Protein AF-A0A3E5HI46-F1 (afdb_monomer_lite)

Sequence (76 aa):
MESVTQYRICYSKEFRDDCMRRYAEGGSPAAIFREAGLDPKIIGYKRVERCIARWKAENAEKAAETAVENSENQGE

Organism: Bifidobacterium pseudocatenulatum (NCBI:txid28026)

Radius of gyration: 16.0 Å; chains: 1; bounding box: 44×36×33 Å

Foldseek 3Di:
DPPPDPLDDDDDPVLLVVLVVVVVVVDDLQVSCVVVVNHCVNVNPVVSVVSNVVSVVVVVVVVVVVVVVVPPPDDD

Secondary structure (DSSP, 8-state):
-----TT-----HHHHHHHHHHHHTT--HHHHHHHTT--HHHHTHHHHHHHHHHHHHHHHHHHHHHHHHTTS----

Structure (mmCIF, N/CA/C/O backbone):
data_AF-A0A3E5HI46-F1
#
_entry.id   AF-A0A3E5HI46-F1
#
loop_
_atom_site.group_PDB
_atom_site.id
_atom_site.type_symbol
_atom_site.label_atom_id
_atom_site.label_alt_id
_atom_site.label_comp_id
_atom_site.label_asym_id
_atom_site.label_entity_id
_atom_site.label_seq_id
_atom_site.pdbx_PDB_ins_code
_atom_site.Cartn_x
_atom_site.Cartn_y
_atom_site.Cartn_z
_atom_site.occupancy
_atom_site.B_iso_or_equiv
_atom_site.auth_seq_id
_atom_site.auth_comp_id
_atom_site.auth_asym_id
_atom_site.auth_atom_id
_atom_site.pdbx_PDB_model_num
ATOM 1 N N . MET A 1 1 ? 8.737 -10.440 20.706 1.00 36.72 1 MET A N 1
ATOM 2 C CA . MET A 1 1 ? 7.455 -9.954 21.258 1.00 36.72 1 MET A CA 1
ATOM 3 C C . MET A 1 1 ? 7.178 -8.606 20.615 1.00 36.72 1 MET A C 1
ATOM 5 O O . MET A 1 1 ? 7.749 -7.610 21.035 1.00 36.72 1 MET A O 1
ATOM 9 N N . GLU A 1 2 ? 6.433 -8.584 19.509 1.00 49.19 2 GLU A N 1
ATOM 10 C CA . GLU A 1 2 ? 6.107 -7.330 18.821 1.00 49.19 2 GLU A CA 1
ATOM 11 C C . GLU A 1 2 ? 5.001 -6.616 19.593 1.00 49.19 2 GLU A C 1
ATOM 13 O O . GLU A 1 2 ? 3.831 -6.987 19.549 1.00 49.19 2 GLU A O 1
ATOM 18 N N . SER A 1 3 ? 5.409 -5.619 20.374 1.00 43.94 3 SER A N 1
ATOM 19 C CA . SER A 1 3 ? 4.532 -4.780 21.177 1.00 43.94 3 SER A CA 1
ATOM 20 C C . SER A 1 3 ? 3.558 -4.029 20.266 1.00 43.94 3 SER A C 1
ATOM 22 O O . SER A 1 3 ? 3.921 -3.036 19.626 1.00 43.94 3 SER A O 1
ATOM 24 N N . VAL A 1 4 ? 2.314 -4.512 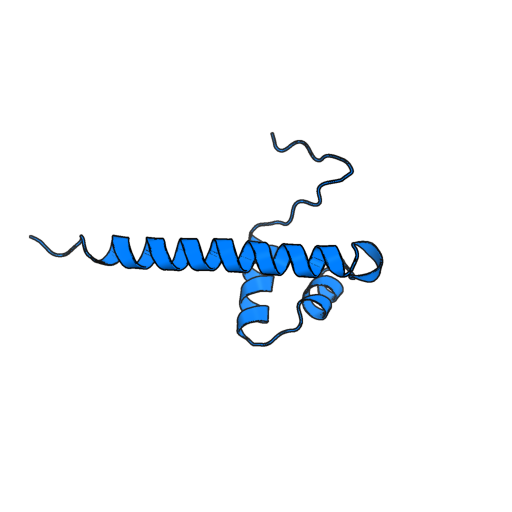20.206 1.00 47.88 4 VAL A N 1
ATOM 25 C CA . VAL A 1 4 ? 1.194 -3.829 19.553 1.00 47.88 4 VAL A CA 1
ATOM 26 C C . VAL A 1 4 ? 0.961 -2.527 20.314 1.00 47.88 4 VAL A C 1
ATOM 28 O O . VAL A 1 4 ? 0.389 -2.498 21.398 1.00 47.88 4 VAL A O 1
ATOM 31 N N . THR A 1 5 ? 1.493 -1.434 19.781 1.00 54.12 5 THR A N 1
ATOM 32 C CA . THR A 1 5 ? 1.270 -0.092 20.320 1.00 54.12 5 THR A CA 1
ATOM 33 C C . THR A 1 5 ? 0.037 0.486 19.641 1.00 54.12 5 THR A C 1
ATOM 35 O O . THR A 1 5 ? -0.122 0.318 18.437 1.00 54.12 5 THR A O 1
ATOM 38 N N . GLN A 1 6 ? -0.806 1.211 20.384 1.00 56.09 6 GLN A N 1
ATOM 39 C CA . GLN A 1 6 ? -2.038 1.888 19.926 1.00 56.09 6 GLN A CA 1
ATOM 40 C C . GLN A 1 6 ? -1.927 2.611 18.563 1.00 56.09 6 GLN A C 1
ATOM 42 O O . GLN A 1 6 ? -2.924 2.821 17.879 1.00 56.09 6 GLN A O 1
ATOM 47 N N . TYR A 1 7 ? -0.718 3.003 18.156 1.00 62.81 7 TYR A N 1
ATOM 48 C CA . TYR A 1 7 ? -0.445 3.752 16.930 1.00 62.81 7 TYR A CA 1
ATOM 49 C C . TYR A 1 7 ? 0.135 2.922 15.770 1.00 62.81 7 TYR A C 1
ATOM 51 O O . TYR A 1 7 ? 0.260 3.454 14.656 1.00 62.81 7 TYR A O 1
ATOM 59 N N . ARG A 1 8 ? 0.489 1.649 16.001 1.00 67.44 8 ARG A N 1
ATOM 60 C CA . ARG A 1 8 ? 1.070 0.736 15.009 1.00 67.44 8 ARG A CA 1
ATOM 61 C C . ARG A 1 8 ? 0.090 -0.372 14.644 1.00 67.44 8 ARG A C 1
ATOM 63 O O . ARG A 1 8 ? -0.191 -1.260 15.436 1.00 67.44 8 ARG A O 1
ATOM 70 N N . ILE A 1 9 ? -0.365 -0.323 13.397 1.00 74.00 9 ILE A N 1
ATOM 71 C CA . ILE A 1 9 ? -1.070 -1.427 12.751 1.00 74.00 9 ILE A CA 1
ATOM 72 C C . ILE A 1 9 ? 0.006 -2.359 12.193 1.00 74.00 9 ILE A C 1
ATOM 74 O O . ILE A 1 9 ? 0.805 -1.937 11.352 1.00 74.00 9 ILE A O 1
ATOM 78 N N . CYS A 1 10 ? 0.050 -3.596 12.684 1.00 76.38 10 CYS A N 1
ATOM 79 C CA . CYS A 1 10 ? 0.858 -4.649 12.083 1.00 76.38 10 CYS A CA 1
ATOM 80 C C . CYS A 1 10 ? 0.032 -5.350 11.007 1.00 76.38 10 CYS A C 1
ATOM 82 O O . CYS A 1 10 ? -1.127 -5.691 11.228 1.00 76.38 10 CYS A O 1
ATOM 84 N N . TYR A 1 11 ? 0.645 -5.563 9.849 1.00 82.44 11 TYR A N 1
ATOM 85 C CA . TYR A 1 11 ? 0.053 -6.322 8.756 1.00 82.44 11 TYR A CA 1
ATOM 86 C C . TYR A 1 11 ? 0.733 -7.680 8.693 1.00 82.44 11 TYR A C 1
ATOM 88 O O . TYR A 1 11 ? 1.962 -7.751 8.800 1.00 82.44 11 TYR A O 1
ATOM 96 N N . SER A 1 12 ? -0.051 -8.740 8.511 1.00 85.00 12 SER A N 1
ATOM 97 C CA . SER A 1 12 ? 0.498 -10.069 8.268 1.00 85.00 12 SER A CA 1
ATOM 98 C C . SER A 1 12 ? 1.334 -10.066 6.986 1.00 85.00 12 SER A C 1
ATOM 100 O O . SER A 1 12 ? 1.087 -9.291 6.054 1.00 85.00 12 SER A O 1
ATOM 102 N N . LYS A 1 13 ? 2.344 -10.941 6.938 1.00 84.88 13 LYS A N 1
ATOM 103 C CA . LYS A 1 13 ? 3.171 -11.111 5.739 1.00 84.88 13 LYS A CA 1
ATOM 104 C C . LYS A 1 13 ? 2.306 -11.492 4.535 1.00 84.88 13 LYS A C 1
ATOM 106 O O . LYS A 1 13 ? 2.471 -10.912 3.473 1.00 84.88 13 LYS A O 1
ATOM 111 N N . GLU A 1 14 ? 1.341 -12.386 4.738 1.00 86.38 14 GLU A N 1
ATOM 112 C CA . GLU A 1 14 ? 0.396 -12.832 3.709 1.00 86.38 14 GLU A CA 1
ATOM 113 C C . GLU A 1 14 ? -0.398 -11.670 3.105 1.00 86.38 14 GLU A C 1
ATOM 115 O O . GLU A 1 14 ? -0.479 -11.553 1.887 1.00 86.38 14 GLU A O 1
ATOM 120 N N . PHE A 1 15 ? -0.916 -10.759 3.938 1.00 87.38 15 PHE A N 1
ATOM 121 C CA . PHE A 1 15 ? -1.636 -9.586 3.442 1.00 87.38 15 PHE A CA 1
ATOM 122 C C . PHE A 1 15 ? -0.721 -8.640 2.661 1.00 87.38 15 PHE A C 1
ATOM 124 O O . PHE A 1 15 ? -1.121 -8.091 1.636 1.00 87.38 15 PHE A O 1
ATOM 131 N N . ARG A 1 16 ? 0.520 -8.450 3.127 1.00 88.62 16 ARG A N 1
ATOM 132 C CA . ARG A 1 16 ? 1.513 -7.636 2.416 1.00 88.62 16 ARG A CA 1
ATOM 133 C C . ARG A 1 16 ? 1.815 -8.217 1.033 1.00 88.62 16 ARG A C 1
ATOM 135 O O . ARG A 1 16 ? 1.805 -7.464 0.063 1.00 88.62 16 ARG A O 1
ATOM 142 N N . ASP A 1 17 ? 2.085 -9.518 0.956 1.00 88.00 17 ASP A N 1
ATOM 143 C CA . ASP A 1 17 ? 2.378 -10.226 -0.294 1.00 88.00 17 ASP A CA 1
ATOM 144 C C . ASP A 1 17 ? 1.190 -10.162 -1.265 1.00 88.00 17 ASP A C 1
ATOM 146 O O . ASP A 1 17 ? 1.367 -9.755 -2.411 1.00 88.00 17 ASP A O 1
ATOM 150 N N . ASP A 1 18 ? -0.032 -10.459 -0.807 1.00 89.81 18 ASP A N 1
ATOM 151 C CA . ASP A 1 18 ? -1.237 -10.360 -1.644 1.00 89.81 18 ASP A CA 1
ATOM 152 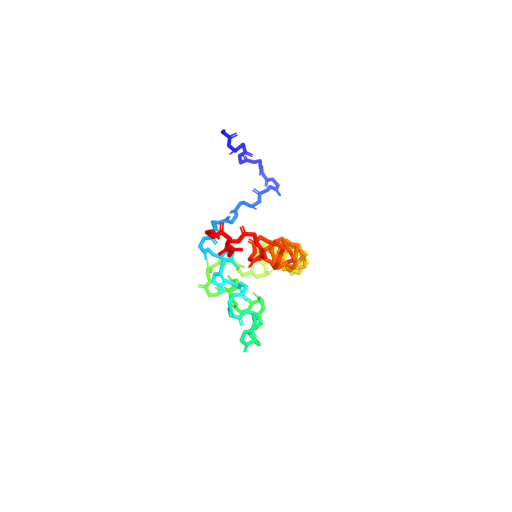C C . ASP A 1 18 ? -1.466 -8.928 -2.150 1.00 89.81 18 ASP A C 1
ATOM 154 O O . ASP A 1 18 ? -1.728 -8.705 -3.336 1.00 89.81 18 ASP A O 1
ATOM 158 N N . CYS A 1 19 ? -1.283 -7.940 -1.269 1.00 90.44 19 CYS A N 1
ATOM 159 C CA . CYS A 1 19 ? -1.437 -6.540 -1.626 1.00 90.44 19 CYS A CA 1
ATOM 160 C C . CYS A 1 19 ? -0.417 -6.103 -2.679 1.00 90.44 19 CYS A C 1
ATOM 162 O O . CYS A 1 19 ? -0.795 -5.480 -3.670 1.00 90.44 19 CYS A O 1
ATOM 164 N N . MET A 1 20 ? 0.857 -6.464 -2.509 1.00 89.44 20 MET A N 1
ATOM 165 C CA . MET A 1 20 ? 1.900 -6.152 -3.486 1.00 89.44 20 MET A CA 1
ATOM 166 C C . MET A 1 20 ? 1.701 -6.907 -4.806 1.00 89.44 20 MET A C 1
ATOM 168 O O . MET A 1 20 ? 1.941 -6.323 -5.863 1.00 89.44 20 MET A O 1
ATOM 172 N N . ARG A 1 21 ? 1.204 -8.152 -4.769 1.00 89.88 21 ARG A N 1
ATOM 173 C CA . ARG A 1 21 ? 0.867 -8.946 -5.961 1.00 89.88 21 ARG A CA 1
ATOM 174 C C . ARG A 1 21 ? -0.221 -8.261 -6.787 1.00 89.88 21 ARG A C 1
ATOM 176 O O . ARG A 1 21 ? 0.002 -7.955 -7.954 1.00 89.88 21 ARG A O 1
ATOM 183 N N . ARG A 1 22 ? -1.358 -7.935 -6.167 1.00 89.69 22 ARG A N 1
ATOM 184 C CA . ARG A 1 22 ? -2.466 -7.234 -6.837 1.00 89.69 22 ARG A CA 1
ATOM 185 C C . ARG A 1 22 ? -2.089 -5.827 -7.275 1.00 89.69 22 ARG A C 1
ATOM 187 O O . ARG A 1 22 ? -2.531 -5.374 -8.325 1.00 89.69 22 ARG A O 1
ATOM 194 N N . TYR A 1 23 ? -1.261 -5.134 -6.497 1.00 88.12 23 TYR A N 1
ATOM 195 C CA . TYR A 1 23 ? -0.731 -3.829 -6.882 1.00 88.12 23 TYR A CA 1
ATOM 196 C C . TYR A 1 23 ? 0.146 -3.920 -8.143 1.00 88.12 23 TYR A C 1
ATOM 198 O O . TYR A 1 23 ? 0.029 -3.072 -9.024 1.00 88.12 23 TYR A O 1
ATOM 206 N N . ALA A 1 24 ? 0.972 -4.966 -8.274 1.00 85.00 24 ALA A N 1
ATOM 207 C CA . ALA A 1 24 ? 1.750 -5.228 -9.488 1.00 85.00 24 ALA A CA 1
ATOM 208 C C . ALA A 1 24 ? 0.863 -5.569 -10.702 1.00 85.00 24 ALA A C 1
ATOM 210 O O . ALA A 1 24 ? 1.205 -5.209 -11.824 1.00 85.00 24 ALA A O 1
ATOM 211 N N . GLU A 1 25 ? -0.303 -6.182 -10.478 1.00 88.94 25 GLU A N 1
ATOM 212 C CA . GLU A 1 25 ? -1.340 -6.417 -11.498 1.00 88.94 25 GLU A CA 1
ATOM 213 C C . GLU A 1 25 ? -2.112 -5.131 -11.892 1.00 88.94 25 GLU A C 1
ATOM 215 O O . GLU A 1 25 ? -2.977 -5.172 -12.764 1.00 88.94 25 GLU A O 1
ATOM 220 N N . GLY A 1 26 ? -1.807 -3.977 -11.279 1.00 88.50 26 GLY A N 1
ATOM 221 C CA . GLY A 1 26 ? -2.477 -2.692 -11.530 1.00 88.50 26 GLY A CA 1
ATOM 222 C C . GLY A 1 26 ? -3.657 -2.398 -10.594 1.00 88.50 26 GLY A C 1
ATOM 223 O O . GLY A 1 26 ? -4.405 -1.442 -10.806 1.00 88.50 26 GLY A O 1
ATOM 224 N N . GLY A 1 27 ? -3.837 -3.205 -9.549 1.00 88.06 27 GLY A N 1
ATOM 225 C CA . GLY A 1 27 ? -4.872 -3.029 -8.539 1.00 88.06 27 GLY A CA 1
ATOM 226 C C . GLY A 1 27 ? -4.672 -1.771 -7.692 1.00 88.06 27 GLY A C 1
ATOM 227 O O . GLY A 1 27 ? -3.564 -1.432 -7.271 1.00 88.06 27 GLY A O 1
ATOM 228 N N . SER A 1 28 ? -5.773 -1.080 -7.387 1.00 89.50 28 SER A N 1
ATOM 229 C CA . SER A 1 28 ? -5.738 0.076 -6.491 1.00 89.50 28 SER A CA 1
ATOM 230 C C . SER A 1 28 ? -5.529 -0.378 -5.041 1.00 89.50 28 SER A C 1
ATOM 232 O O . SER A 1 28 ? -6.314 -1.190 -4.541 1.00 89.50 28 SER A O 1
ATOM 234 N N . PRO A 1 29 ? -4.555 0.185 -4.303 1.00 87.56 29 PRO A N 1
ATOM 235 C CA . PRO A 1 29 ? -4.312 -0.206 -2.917 1.00 87.56 29 PRO A CA 1
ATOM 236 C C . PRO A 1 29 ? -5.512 0.093 -2.013 1.00 87.56 29 PRO A C 1
ATOM 238 O O . PRO A 1 29 ? -5.810 -0.673 -1.106 1.00 87.56 29 PRO A O 1
ATOM 241 N N . ALA A 1 30 ? -6.277 1.149 -2.297 1.00 89.25 30 ALA A N 1
ATOM 242 C CA . ALA A 1 30 ? -7.505 1.447 -1.564 1.00 89.25 30 ALA A CA 1
ATOM 243 C C . ALA A 1 30 ? -8.570 0.343 -1.706 1.00 89.25 30 ALA A C 1
ATOM 245 O O . ALA A 1 30 ? -9.310 0.095 -0.755 1.00 89.25 30 ALA A O 1
ATOM 246 N N . ALA A 1 31 ? -8.650 -0.312 -2.871 1.00 90.56 31 ALA A N 1
ATOM 247 C CA . ALA A 1 31 ? -9.593 -1.403 -3.112 1.00 90.56 31 ALA A CA 1
ATOM 248 C C . ALA A 1 31 ? -9.188 -2.663 -2.335 1.00 90.56 31 ALA A C 1
ATOM 250 O O . ALA A 1 31 ? -10.003 -3.196 -1.591 1.00 90.56 31 ALA A O 1
ATOM 251 N N . ILE A 1 32 ? -7.909 -3.043 -2.402 1.00 91.06 32 ILE A N 1
ATOM 252 C CA . ILE A 1 32 ? -7.366 -4.215 -1.699 1.00 91.06 32 ILE A CA 1
ATOM 253 C C . ILE A 1 32 ? -7.563 -4.085 -0.181 1.00 91.06 32 ILE A C 1
ATOM 255 O O . ILE A 1 32 ? -8.023 -5.005 0.490 1.00 91.06 32 ILE A O 1
ATOM 259 N N . PHE A 1 33 ? -7.253 -2.909 0.370 1.00 89.81 33 PHE A N 1
ATOM 260 C CA . PHE A 1 33 ? -7.440 -2.636 1.793 1.00 89.81 33 PHE A CA 1
ATOM 261 C C . PHE A 1 33 ? -8.920 -2.647 2.194 1.00 89.81 33 PHE A C 1
ATOM 263 O O . PHE A 1 33 ? -9.258 -3.172 3.252 1.00 89.81 33 PHE A O 1
ATOM 270 N N . ARG A 1 34 ? -9.818 -2.132 1.344 1.00 91.06 34 ARG A N 1
ATOM 271 C CA . ARG A 1 34 ? -11.266 -2.210 1.576 1.00 91.06 34 ARG A CA 1
ATOM 272 C C . ARG A 1 34 ? -11.769 -3.655 1.580 1.00 91.06 34 ARG A C 1
ATOM 274 O O . ARG A 1 34 ? -12.549 -3.997 2.462 1.00 91.06 34 ARG A O 1
ATOM 281 N N . GLU A 1 35 ? -11.323 -4.488 0.642 1.00 89.31 35 GLU A N 1
ATOM 282 C CA . GLU A 1 35 ? -11.692 -5.912 0.583 1.00 89.31 35 GLU A CA 1
ATOM 283 C C . GLU A 1 35 ? -11.239 -6.682 1.829 1.00 89.31 35 GLU A C 1
ATOM 285 O O . GLU A 1 35 ? -11.954 -7.557 2.307 1.00 89.31 35 GLU A O 1
ATOM 290 N N . ALA A 1 36 ? -10.104 -6.304 2.417 1.00 86.38 36 ALA A N 1
ATOM 291 C CA . ALA A 1 36 ? -9.620 -6.869 3.676 1.00 86.38 36 ALA A CA 1
ATOM 292 C C . ALA A 1 36 ? -10.272 -6.269 4.940 1.00 86.38 36 ALA A C 1
ATOM 294 O O . ALA A 1 36 ? -9.833 -6.555 6.053 1.00 86.38 36 ALA A O 1
ATOM 295 N N . GLY A 1 37 ? -11.290 -5.411 4.800 1.00 87.00 37 GLY A N 1
ATOM 296 C CA . GLY A 1 37 ? -11.967 -4.754 5.926 1.00 87.00 37 GLY A CA 1
ATOM 297 C C . GLY A 1 37 ? -11.185 -3.591 6.551 1.00 87.00 37 GLY A C 1
ATOM 298 O O . GLY A 1 37 ? -11.600 -3.027 7.562 1.00 87.00 37 GLY A O 1
ATOM 299 N N . LEU A 1 38 ? -10.074 -3.187 5.939 1.00 85.62 38 LEU A N 1
ATOM 300 C CA . LEU A 1 38 ? -9.203 -2.092 6.361 1.00 85.62 38 LEU A CA 1
ATOM 301 C C . LEU A 1 38 ? -9.474 -0.842 5.515 1.00 85.62 38 LEU A C 1
ATOM 303 O O . LEU A 1 38 ? -8.559 -0.272 4.922 1.00 85.62 38 LEU A O 1
ATOM 307 N N . ASP A 1 39 ? -10.739 -0.422 5.420 1.00 87.06 39 ASP A N 1
ATOM 308 C CA . ASP A 1 39 ? -11.118 0.677 4.527 1.00 87.06 39 ASP A CA 1
ATOM 309 C C . ASP A 1 39 ? -10.277 1.940 4.825 1.00 87.06 39 ASP A C 1
ATOM 311 O O . ASP A 1 39 ? -10.120 2.322 5.993 1.00 87.06 39 ASP A O 1
ATOM 315 N N . PRO A 1 40 ? -9.737 2.626 3.800 1.00 85.00 40 PRO A N 1
ATOM 316 C CA . PRO A 1 40 ? -8.961 3.853 3.977 1.00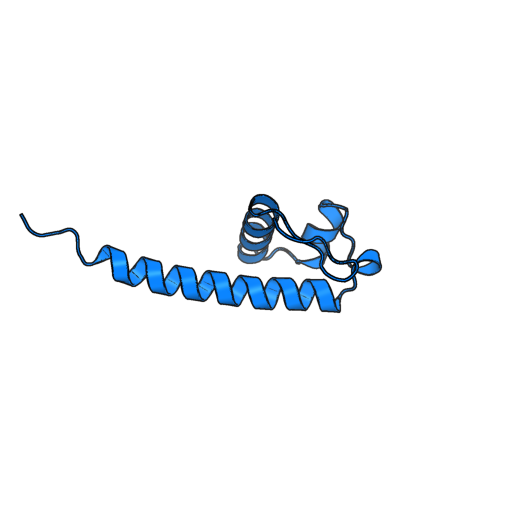 85.00 40 PRO A CA 1
ATOM 317 C C . PRO A 1 40 ? -9.708 4.976 4.716 1.00 85.00 40 PRO A C 1
ATOM 319 O O . PRO A 1 40 ? -9.065 5.905 5.201 1.00 85.00 40 PRO A O 1
ATOM 322 N N . LYS A 1 41 ? -11.037 4.912 4.853 1.00 86.81 41 LYS A N 1
ATOM 323 C CA . LYS A 1 41 ? -11.821 5.787 5.738 1.00 86.81 41 LYS A CA 1
ATOM 324 C C . LYS A 1 41 ? -11.596 5.502 7.228 1.00 86.81 41 LYS A C 1
ATOM 326 O O . LYS A 1 41 ? -11.715 6.421 8.027 1.00 86.81 41 LYS A O 1
ATOM 331 N N . ILE A 1 42 ? -11.271 4.261 7.592 1.00 86.19 42 ILE A N 1
ATOM 332 C CA . ILE A 1 42 ? -11.026 3.812 8.971 1.00 86.19 42 ILE A CA 1
ATOM 333 C C . ILE A 1 42 ? -9.550 4.004 9.332 1.00 86.19 42 ILE A C 1
ATOM 335 O O . ILE A 1 42 ? -9.225 4.631 10.337 1.00 86.19 42 ILE A O 1
ATOM 339 N N . ILE A 1 43 ? -8.639 3.496 8.498 1.00 84.94 43 ILE A N 1
ATOM 340 C CA . ILE A 1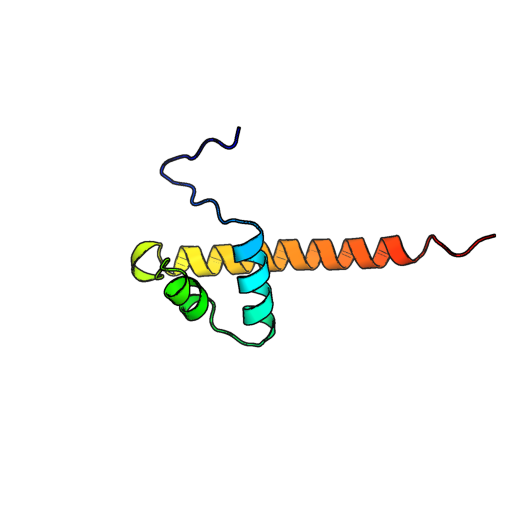 43 ? -7.192 3.549 8.773 1.00 84.94 43 ILE A CA 1
ATOM 341 C C . ILE A 1 43 ? -6.525 4.840 8.271 1.00 84.94 43 ILE A C 1
ATOM 343 O O . ILE A 1 43 ? -5.437 5.201 8.720 1.00 84.94 43 ILE A O 1
ATOM 347 N N . GLY A 1 44 ? -7.176 5.559 7.357 1.00 86.81 44 GLY A N 1
ATOM 348 C CA . GLY A 1 44 ? -6.680 6.782 6.733 1.00 86.81 44 GLY A CA 1
ATOM 349 C C . GLY A 1 44 ? -5.962 6.536 5.402 1.00 86.81 44 GLY A C 1
ATOM 350 O O . GLY A 1 44 ? -4.982 5.793 5.330 1.00 86.81 44 GLY A O 1
ATOM 351 N N . TYR A 1 45 ? -6.376 7.260 4.359 1.00 89.25 45 TYR A N 1
ATOM 352 C CA . TYR A 1 45 ? -5.768 7.211 3.019 1.00 89.25 45 TYR A CA 1
ATOM 353 C C . TYR A 1 45 ? -4.245 7.411 3.038 1.00 89.25 45 TYR A C 1
ATOM 355 O O . TYR A 1 45 ? -3.507 6.598 2.487 1.00 89.25 45 TYR A O 1
ATOM 363 N N . LYS A 1 46 ? -3.744 8.415 3.773 1.00 88.31 46 LYS A N 1
ATOM 364 C CA . LYS A 1 46 ? -2.294 8.661 3.895 1.00 88.31 46 LYS A CA 1
ATOM 365 C C . LYS A 1 46 ? -1.517 7.525 4.565 1.00 88.31 46 LYS A C 1
ATOM 367 O O . LYS A 1 46 ? -0.290 7.487 4.444 1.00 88.31 46 LYS A O 1
ATOM 372 N N . ARG A 1 47 ? -2.175 6.656 5.345 1.00 87.44 47 ARG A N 1
ATOM 373 C CA . ARG A 1 47 ? -1.523 5.460 5.900 1.00 87.44 47 ARG A CA 1
ATOM 374 C C . ARG A 1 47 ? -1.379 4.393 4.828 1.00 87.44 47 ARG A C 1
ATOM 376 O O . ARG A 1 47 ? -0.283 3.865 4.694 1.00 87.44 47 ARG A O 1
ATOM 383 N N . VAL A 1 48 ? -2.432 4.154 4.043 1.00 88.88 48 VAL A N 1
ATOM 384 C CA . VAL A 1 48 ? -2.398 3.222 2.904 1.00 88.88 48 VAL A CA 1
ATOM 385 C C . VAL A 1 48 ? -1.278 3.602 1.939 1.00 88.88 48 VAL A C 1
ATOM 387 O O . VAL A 1 48 ? -0.411 2.780 1.663 1.00 88.88 48 VAL A O 1
ATOM 390 N N . GLU A 1 49 ? -1.210 4.867 1.518 1.00 89.44 49 GLU A N 1
ATOM 391 C CA . GLU A 1 49 ? -0.161 5.331 0.600 1.00 89.44 49 GLU A CA 1
ATOM 392 C C . GLU A 1 49 ? 1.253 5.122 1.159 1.00 89.44 49 GLU A C 1
ATOM 394 O O . GLU A 1 49 ? 2.127 4.601 0.467 1.00 89.44 49 GLU A O 1
ATOM 399 N N . ARG A 1 50 ? 1.485 5.470 2.435 1.00 88.81 50 ARG A N 1
ATOM 400 C CA . ARG A 1 50 ? 2.789 5.256 3.084 1.00 88.81 50 ARG A CA 1
ATOM 401 C C . ARG A 1 50 ? 3.151 3.779 3.211 1.00 88.81 50 ARG A C 1
ATOM 403 O O . ARG A 1 50 ? 4.322 3.446 3.050 1.00 88.81 50 ARG A O 1
ATOM 410 N N . CYS A 1 51 ? 2.186 2.908 3.506 1.00 88.19 51 CYS A N 1
ATOM 411 C CA . CYS A 1 51 ? 2.411 1.465 3.577 1.00 88.19 51 CYS A CA 1
ATOM 412 C C . CYS A 1 51 ? 2.867 0.916 2.224 1.00 88.19 51 CYS A C 1
ATOM 414 O O . CYS A 1 51 ? 3.895 0.250 2.169 1.00 88.19 51 CYS A O 1
ATOM 416 N N . ILE A 1 52 ? 2.174 1.271 1.140 1.00 88.75 52 ILE A N 1
ATOM 417 C CA . ILE A 1 52 ? 2.536 0.839 -0.215 1.00 88.75 52 ILE A CA 1
ATOM 418 C C . ILE A 1 52 ? 3.906 1.377 -0.624 1.00 88.75 52 ILE A C 1
ATOM 420 O O . ILE A 1 52 ? 4.735 0.615 -1.110 1.00 88.75 52 ILE A O 1
ATOM 424 N N . ALA A 1 53 ? 4.182 2.665 -0.392 1.00 88.81 53 ALA A N 1
ATOM 425 C CA . ALA A 1 53 ? 5.482 3.255 -0.711 1.00 88.81 53 ALA A CA 1
ATOM 426 C C . ALA A 1 53 ? 6.628 2.540 0.021 1.00 88.81 53 ALA A C 1
ATOM 428 O O . ALA A 1 53 ? 7.657 2.231 -0.578 1.00 88.81 53 ALA A O 1
ATOM 429 N N . ARG A 1 54 ? 6.422 2.224 1.304 1.00 86.88 54 ARG A N 1
ATOM 430 C CA . ARG A 1 54 ? 7.382 1.477 2.115 1.00 86.88 54 ARG A CA 1
ATOM 431 C C . ARG A 1 54 ? 7.572 0.048 1.596 1.00 86.88 54 ARG A C 1
ATOM 433 O O . ARG A 1 54 ? 8.704 -0.364 1.387 1.00 86.88 54 ARG A O 1
ATOM 440 N N . TRP A 1 55 ? 6.494 -0.697 1.358 1.00 88.38 55 TRP A N 1
ATOM 441 C CA . TRP A 1 55 ? 6.583 -2.078 0.870 1.00 88.38 55 TRP A CA 1
ATOM 442 C C . TRP A 1 55 ? 7.168 -2.170 -0.532 1.00 88.38 55 TRP A C 1
ATOM 444 O O . TRP A 1 55 ? 7.894 -3.111 -0.823 1.00 88.38 55 TRP A O 1
ATOM 454 N N . LYS A 1 56 ? 6.913 -1.175 -1.384 1.00 85.75 56 LYS A N 1
ATOM 455 C CA . LYS A 1 56 ? 7.554 -1.056 -2.692 1.00 85.75 56 LYS A CA 1
ATOM 456 C C . LYS A 1 56 ? 9.069 -0.885 -2.561 1.00 85.75 56 LYS A C 1
ATOM 458 O O . LYS A 1 56 ? 9.794 -1.527 -3.311 1.00 85.75 56 LYS A O 1
ATOM 463 N N . ALA A 1 57 ? 9.536 -0.064 -1.618 1.00 86.56 57 ALA A N 1
ATOM 464 C CA . ALA A 1 57 ? 10.963 0.082 -1.335 1.00 86.56 57 ALA A CA 1
ATOM 465 C C . ALA A 1 57 ? 11.570 -1.223 -0.786 1.00 86.56 57 ALA A C 1
ATOM 467 O O . ALA A 1 57 ? 12.565 -1.691 -1.324 1.00 86.56 57 ALA A O 1
ATOM 468 N N . GLU A 1 58 ? 10.920 -1.863 0.195 1.00 84.56 58 GLU A N 1
ATOM 469 C CA . GLU A 1 58 ? 11.357 -3.159 0.749 1.00 84.56 58 GLU A CA 1
AT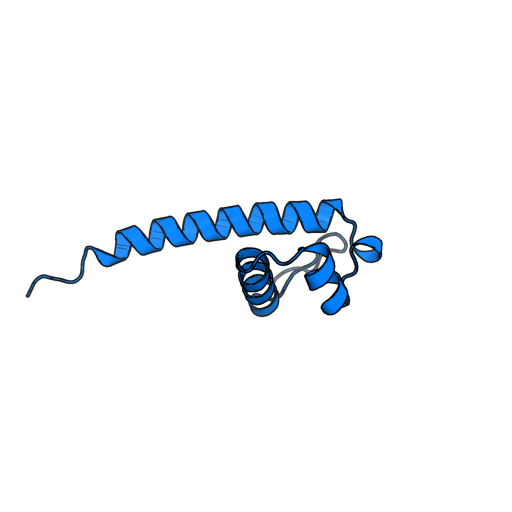OM 470 C C . GLU A 1 58 ? 11.392 -4.266 -0.329 1.00 84.56 58 GLU A C 1
ATOM 472 O O . GLU A 1 58 ? 12.289 -5.103 -0.337 1.00 84.56 58 GLU A O 1
ATOM 477 N N . ASN A 1 59 ? 10.429 -4.286 -1.257 1.00 80.94 59 ASN A N 1
ATOM 478 C CA . ASN A 1 59 ? 10.393 -5.260 -2.351 1.00 80.94 59 ASN A CA 1
ATOM 479 C C . ASN A 1 59 ? 11.463 -4.983 -3.418 1.00 80.94 59 ASN A C 1
ATOM 481 O O . ASN A 1 59 ? 12.001 -5.922 -3.993 1.00 80.94 59 ASN A O 1
ATOM 485 N N . ALA A 1 60 ? 11.774 -3.711 -3.684 1.00 77.75 60 ALA A N 1
ATOM 486 C CA . ALA A 1 60 ? 12.851 -3.329 -4.593 1.00 77.75 60 ALA A CA 1
ATOM 487 C C . ALA A 1 60 ? 14.232 -3.698 -4.027 1.00 77.75 60 ALA A C 1
ATOM 489 O O . ALA A 1 60 ? 15.071 -4.199 -4.767 1.00 77.75 60 ALA A O 1
ATOM 490 N N . GLU A 1 61 ? 14.442 -3.508 -2.723 1.00 75.00 61 GLU A N 1
ATOM 491 C CA . GLU A 1 61 ? 15.665 -3.917 -2.020 1.00 75.00 61 GLU A CA 1
ATOM 492 C C . GLU A 1 61 ? 15.835 -5.446 -2.059 1.00 75.00 61 GLU A C 1
ATOM 494 O O . GLU A 1 61 ? 16.852 -5.943 -2.536 1.00 75.00 61 GLU A O 1
ATOM 499 N N . LYS A 1 62 ? 14.773 -6.199 -1.736 1.00 67.75 62 LYS A N 1
ATOM 500 C CA . LYS A 1 62 ? 14.753 -7.668 -1.861 1.00 67.75 62 LYS A CA 1
ATOM 501 C C . LYS A 1 62 ? 15.028 -8.160 -3.282 1.00 67.75 62 LYS A C 1
ATOM 503 O O . LYS A 1 62 ? 15.739 -9.147 -3.466 1.00 67.75 62 LYS A O 1
ATOM 508 N N . ALA A 1 63 ? 14.454 -7.505 -4.291 1.00 63.16 63 ALA A N 1
ATOM 509 C CA . ALA A 1 63 ? 14.692 -7.852 -5.690 1.00 63.16 63 ALA A CA 1
ATOM 510 C C . ALA A 1 63 ? 16.149 -7.582 -6.108 1.00 63.16 63 ALA A C 1
ATOM 512 O O . ALA A 1 63 ? 16.700 -8.347 -6.897 1.00 63.16 63 ALA A O 1
ATOM 513 N N . ALA A 1 64 ? 16.778 -6.538 -5.559 1.00 62.59 64 ALA A N 1
ATOM 514 C CA . ALA A 1 64 ? 18.189 -6.243 -5.784 1.00 62.59 64 ALA A CA 1
ATOM 515 C C . ALA A 1 64 ? 19.113 -7.272 -5.105 1.00 62.59 64 ALA A C 1
ATOM 517 O O . ALA A 1 64 ? 20.054 -7.735 -5.742 1.00 62.59 64 ALA A O 1
ATOM 518 N N . GLU A 1 65 ? 18.824 -7.691 -3.869 1.00 58.94 65 GLU A N 1
ATOM 519 C CA . GLU A 1 65 ? 19.604 -8.729 -3.167 1.00 58.94 65 GLU A CA 1
ATOM 520 C C . GLU A 1 65 ? 19.495 -10.107 -3.844 1.00 58.94 65 GLU A C 1
ATOM 522 O O . GLU A 1 65 ? 20.502 -10.777 -4.062 1.00 58.94 65 GLU A O 1
ATOM 527 N N . THR A 1 66 ? 18.295 -10.506 -4.280 1.00 57.53 66 THR A N 1
ATOM 528 C CA . THR A 1 66 ? 18.079 -11.816 -4.934 1.00 57.53 66 THR A CA 1
ATOM 529 C C . THR A 1 66 ? 18.796 -11.920 -6.292 1.00 57.53 66 THR A C 1
ATOM 531 O O . THR A 1 66 ? 19.130 -13.014 -6.748 1.00 57.53 66 THR A O 1
ATOM 534 N N . ALA A 1 67 ? 19.054 -10.793 -6.963 1.00 56.22 67 ALA A N 1
ATOM 535 C CA . ALA A 1 67 ? 19.807 -10.771 -8.216 1.00 56.22 67 ALA A CA 1
ATOM 536 C C . ALA A 1 67 ? 21.321 -10.978 -8.016 1.00 56.22 67 ALA A C 1
ATOM 538 O O . ALA A 1 67 ? 21.985 -11.433 -8.943 1.00 56.22 67 ALA A O 1
ATOM 539 N N . VAL A 1 68 ? 21.858 -10.678 -6.828 1.00 56.16 68 VAL A N 1
ATOM 540 C CA . VAL A 1 68 ? 23.286 -10.845 -6.501 1.00 56.16 68 VAL A CA 1
ATOM 541 C C . VAL A 1 68 ? 23.598 -12.289 -6.095 1.00 56.16 68 VAL A C 1
ATOM 543 O O . VAL A 1 68 ? 24.633 -12.829 -6.480 1.00 56.16 68 VAL A O 1
ATOM 546 N N . GLU A 1 69 ? 22.677 -12.961 -5.402 1.00 51.97 69 GLU A N 1
ATOM 547 C CA . GLU A 1 69 ? 22.898 -14.322 -4.889 1.00 51.97 69 GLU A CA 1
ATOM 548 C C . GLU A 1 69 ? 22.801 -15.425 -5.968 1.00 51.97 69 GLU A C 1
ATOM 550 O O . GLU A 1 69 ? 23.343 -16.515 -5.809 1.00 51.97 69 GLU A O 1
ATOM 555 N N . ASN A 1 70 ? 22.201 -15.143 -7.132 1.00 51.75 70 ASN A N 1
ATOM 556 C CA . ASN A 1 70 ? 22.122 -16.107 -8.242 1.00 51.75 70 ASN A CA 1
ATOM 557 C C . ASN A 1 70 ? 23.418 -16.235 -9.076 1.00 51.75 70 ASN A C 1
ATOM 559 O O . ASN A 1 70 ? 23.439 -16.991 -10.048 1.00 51.75 70 ASN A O 1
ATOM 563 N N . SER A 1 71 ? 24.499 -15.530 -8.718 1.00 51.47 71 SER A N 1
ATOM 564 C CA . SER A 1 71 ? 25.791 -15.585 -9.432 1.00 51.47 71 SER A CA 1
ATOM 565 C C . SER A 1 71 ? 26.829 -16.556 -8.844 1.00 51.47 71 SER A C 1
ATOM 567 O O . SER A 1 71 ? 27.854 -16.769 -9.484 1.00 51.47 71 SER A O 1
ATOM 569 N N . GLU A 1 72 ? 26.599 -17.158 -7.671 1.00 51.00 72 GLU A N 1
ATOM 570 C CA . GLU A 1 72 ? 27.638 -17.913 -6.935 1.00 51.00 72 GLU A CA 1
ATOM 571 C C . GLU A 1 72 ? 27.469 -19.445 -6.915 1.00 51.00 72 GLU A C 1
ATOM 573 O O . GLU A 1 72 ? 28.214 -20.128 -6.220 1.00 51.00 72 GLU A O 1
ATOM 578 N N . ASN A 1 73 ? 26.559 -20.029 -7.707 1.00 51.44 73 ASN A N 1
ATOM 579 C CA . ASN A 1 73 ? 26.384 -21.493 -7.743 1.00 51.44 73 ASN A CA 1
ATOM 580 C C . ASN A 1 73 ? 26.547 -22.120 -9.143 1.00 51.44 73 ASN A C 1
ATOM 582 O O . ASN A 1 73 ? 25.706 -22.903 -9.590 1.00 51.44 73 ASN A O 1
ATOM 586 N N . GLN A 1 74 ? 27.654 -21.803 -9.821 1.00 42.47 74 GLN A N 1
ATOM 587 C CA . GLN A 1 74 ? 28.262 -22.677 -10.834 1.00 42.47 74 GLN A CA 1
ATOM 588 C C . GLN A 1 74 ? 29.778 -22.720 -10.620 1.00 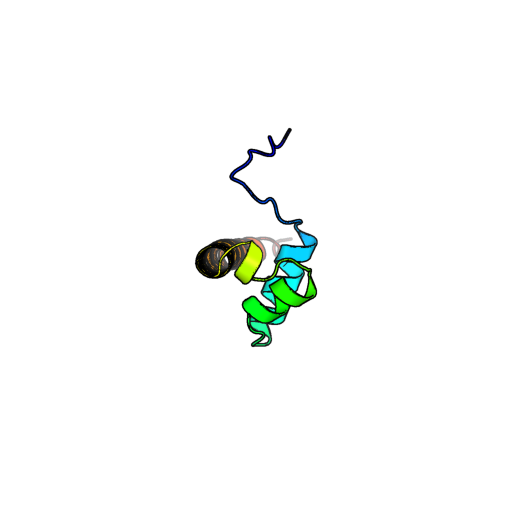42.47 74 GLN A C 1
ATOM 590 O O . GLN A 1 74 ? 30.469 -21.730 -10.844 1.00 42.47 74 GLN A O 1
ATOM 595 N N . GLY A 1 75 ? 30.279 -23.872 -10.181 1.00 45.69 75 GLY A N 1
ATOM 596 C CA . GLY A 1 75 ? 31.701 -24.121 -9.972 1.00 45.69 75 GLY A CA 1
ATOM 597 C C . GLY A 1 75 ? 31.924 -25.424 -9.214 1.00 45.69 75 GLY A C 1
ATOM 598 O O . GLY A 1 75 ? 32.317 -25.390 -8.051 1.00 45.69 75 GLY A O 1
ATOM 599 N N . GLU A 1 76 ? 31.597 -26.547 -9.863 1.00 39.66 76 GLU A N 1
ATOM 600 C CA . GLU A 1 76 ? 32.315 -27.814 -9.640 1.00 39.66 76 GLU A CA 1
ATOM 601 C C . GLU A 1 76 ? 33.763 -27.692 -10.137 1.00 39.66 76 GLU A C 1
ATOM 603 O O . GLU A 1 76 ? 33.976 -26.988 -11.155 1.00 39.66 76 GLU A O 1
#

pLDDT: mean 76.64, std 16.32, range [36.72, 91.06]